Protein AF-A0A1E3S1X0-F1 (afdb_monomer)

Mean predicted aligned error: 5.01 Å

Nearest PDB structures (foldseek):
  7vw1-assembly1_B  TM=3.966E-01  e=8.484E+00  Escherichia coli

Secondary structure (DSSP, 8-state):
--SSS-SSPHHHHHHHHHHHIIIIIHHHTSTT---TTHHHHHHHHHHHHHHHHHHHHHHH---HHHHHHHHHHTT-SSHHHHHHHHHHTTTTT-HHHHHHHHHHHHHHHHHHHSTTGGG-

Foldseek 3Di:
DAPVPDDDDPLVVLLVLLVCLQPVLLVCLDPPHPDPCSVVSNVVSPVSSLVSQLVSCVVVDPCVVVLQVLCVQVVHRDDVVVVVCVVVCVCPPVCVSVVVSVCVVVVVSCCSNPNCPVVD

Radius of gyration: 20.17 Å; Cα contacts (8 Å, |Δi|>4): 90; chains: 1; bounding box: 44×27×53 Å

InterPro domains:
  IPR046252 Domain of unknown function DUF6285 [PF19802] (39-117)

pLDDT: mean 92.82, std 8.64, range [51.16, 98.56]

Structure (mmCIF, N/CA/C/O backbone):
data_AF-A0A1E3S1X0-F1
#
_entry.id   AF-A0A1E3S1X0-F1
#
loop_
_atom_site.group_PDB
_atom_site.id
_atom_site.type_symbol
_atom_site.label_atom_id
_atom_site.label_alt_id
_atom_site.label_comp_id
_atom_site.label_asym_id
_atom_site.label_entity_id
_atom_site.label_seq_id
_atom_site.pdbx_PDB_ins_code
_atom_site.Cartn_x
_atom_site.Cartn_y
_atom_site.Cartn_z
_atom_site.occupancy
_atom_site.B_iso_or_equiv
_atom_site.auth_seq_id
_atom_site.auth_comp_id
_atom_site.auth_asym_id
_atom_site.auth_atom_id
_atom_site.pdbx_PDB_model_num
ATOM 1 N N . MET A 1 1 ? -17.307 -4.336 -10.574 1.00 51.16 1 MET A N 1
ATOM 2 C CA . MET A 1 1 ? -17.697 -3.405 -11.662 1.00 51.16 1 MET A CA 1
ATOM 3 C C . MET A 1 1 ? -16.549 -3.249 -12.669 1.00 51.16 1 MET A C 1
ATOM 5 O O . MET A 1 1 ? -15.883 -2.230 -12.659 1.00 51.16 1 MET A O 1
ATOM 9 N N . ASN A 1 2 ? -16.291 -4.246 -13.528 1.00 56.53 2 ASN A N 1
ATOM 10 C CA . ASN A 1 2 ? -15.174 -4.207 -14.500 1.00 56.53 2 ASN A CA 1
ATOM 11 C C . ASN A 1 2 ? -15.637 -4.232 -15.976 1.00 56.53 2 ASN A C 1
ATOM 13 O O . ASN A 1 2 ? -14.852 -4.053 -16.893 1.00 56.53 2 ASN A O 1
ATOM 17 N N . TRP A 1 3 ? -16.932 -4.443 -16.225 1.00 64.44 3 TRP A N 1
ATOM 18 C CA . TRP A 1 3 ? -17.503 -4.536 -17.575 1.00 64.44 3 TRP A CA 1
ATOM 19 C C . TRP A 1 3 ? -17.754 -3.172 -18.237 1.00 64.44 3 TRP A C 1
ATOM 21 O O . TRP A 1 3 ? -17.864 -3.105 -19.455 1.00 64.44 3 TRP A O 1
ATOM 31 N N . LEU A 1 4 ? -17.822 -2.094 -17.444 1.00 71.06 4 LEU A N 1
ATOM 32 C CA . LEU A 1 4 ? -18.129 -0.745 -17.932 1.00 71.06 4 LEU A CA 1
ATOM 33 C C . LEU A 1 4 ? -16.959 -0.112 -18.706 1.00 71.06 4 LEU A C 1
ATOM 35 O O . LEU A 1 4 ? -17.182 0.706 -19.591 1.00 71.06 4 LEU A O 1
ATOM 39 N N . TYR A 1 5 ? -15.726 -0.500 -18.370 1.00 72.25 5 TYR A N 1
ATOM 40 C CA . TYR A 1 5 ? -14.494 0.026 -18.971 1.00 72.25 5 TYR A CA 1
ATOM 41 C C . TYR A 1 5 ? -13.768 -1.004 -19.856 1.00 72.25 5 TYR A C 1
ATOM 43 O O . TYR A 1 5 ? -12.776 -0.673 -20.495 1.00 72.25 5 TYR A O 1
ATOM 51 N N . GLY A 1 6 ? -14.278 -2.240 -19.937 1.00 73.00 6 GLY A N 1
ATOM 52 C CA . GLY A 1 6 ? -13.678 -3.318 -20.722 1.00 73.00 6 GLY A CA 1
ATOM 53 C C . GLY A 1 6 ? -12.385 -3.881 -20.117 1.00 73.00 6 GLY A C 1
ATOM 54 O O . GLY A 1 6 ? -12.141 -3.789 -18.915 1.00 73.00 6 GLY A O 1
ATOM 55 N N . ARG A 1 7 ? -11.577 -4.525 -20.966 1.00 78.44 7 ARG A N 1
ATOM 56 C CA . ARG A 1 7 ? -10.178 -4.861 -20.669 1.00 78.44 7 ARG A CA 1
ATOM 57 C C . ARG A 1 7 ? -9.257 -3.827 -21.317 1.00 78.44 7 ARG A C 1
ATOM 59 O O . ARG A 1 7 ? -9.582 -3.375 -22.418 1.00 78.44 7 ARG A O 1
ATOM 66 N N . PRO A 1 8 ? -8.094 -3.538 -20.713 1.00 90.25 8 PRO A N 1
ATOM 67 C CA . PRO A 1 8 ? -7.538 -4.151 -19.492 1.00 90.25 8 PRO A CA 1
ATOM 68 C C . PRO A 1 8 ? -8.111 -3.602 -18.168 1.00 90.25 8 PRO A C 1
ATOM 70 O O . PRO A 1 8 ? -8.644 -2.496 -18.119 1.00 90.25 8 PRO A O 1
ATOM 73 N N . THR A 1 9 ? -8.002 -4.384 -17.089 1.00 91.62 9 THR A N 1
ATOM 74 C CA . THR A 1 9 ? -8.314 -3.944 -15.714 1.00 91.62 9 THR A CA 1
ATOM 75 C C . THR A 1 9 ? -7.294 -2.916 -15.210 1.00 91.62 9 THR A C 1
ATOM 77 O O . THR A 1 9 ? -6.197 -2.798 -15.754 1.00 91.62 9 THR A O 1
ATOM 80 N N . ALA A 1 10 ? -7.611 -2.199 -14.126 1.00 93.44 10 ALA A N 1
ATOM 81 C CA . ALA A 1 10 ? -6.651 -1.290 -13.493 1.00 93.44 10 ALA 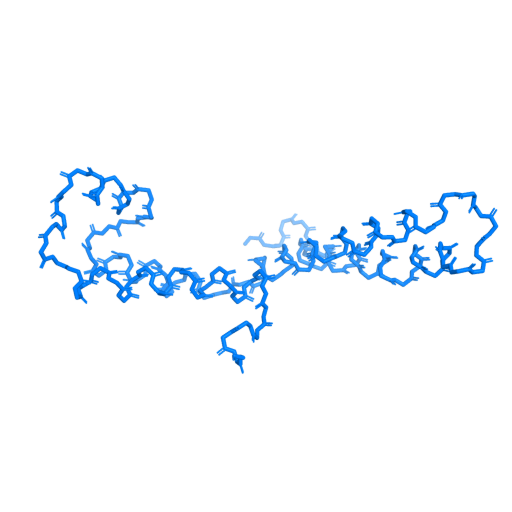A CA 1
ATOM 82 C C . ALA A 1 10 ? -5.364 -2.013 -13.049 1.00 93.44 10 ALA A C 1
ATOM 84 O O . ALA A 1 10 ? -4.273 -1.498 -13.279 1.00 93.44 10 ALA A O 1
ATOM 85 N N . ALA A 1 11 ? -5.479 -3.222 -12.486 1.00 94.44 11 ALA A N 1
ATOM 86 C CA . ALA A 1 11 ? -4.320 -4.026 -12.098 1.00 94.44 11 ALA A CA 1
ATOM 87 C C . ALA A 1 11 ? -3.463 -4.407 -13.317 1.00 94.44 11 ALA A C 1
ATOM 89 O O . ALA A 1 11 ? -2.247 -4.255 -13.285 1.00 94.44 11 ALA A O 1
ATOM 90 N N . GLU A 1 12 ? -4.095 -4.817 -14.423 1.00 95.12 12 GLU A N 1
ATOM 91 C CA . GLU A 1 12 ? -3.399 -5.156 -15.674 1.00 95.12 12 GLU A CA 1
ATOM 92 C C . GLU A 1 12 ? -2.672 -3.937 -16.275 1.00 95.12 12 GLU A C 1
ATOM 94 O O . GLU A 1 12 ? -1.551 -4.065 -16.765 1.00 95.12 12 GLU A O 1
ATOM 99 N N . LEU A 1 13 ? -3.272 -2.744 -16.206 1.00 96.56 13 LEU A N 1
ATOM 100 C CA . LEU A 1 13 ? -2.630 -1.496 -16.634 1.00 96.56 13 LEU A CA 1
ATOM 101 C C . LEU A 1 13 ? -1.415 -1.151 -15.767 1.00 96.56 13 LEU A C 1
ATOM 103 O O . LEU A 1 13 ? -0.353 -0.825 -16.296 1.00 96.56 13 LEU A O 1
ATOM 107 N N . VAL A 1 14 ? -1.555 -1.243 -14.443 1.00 97.75 14 VAL A N 1
ATOM 108 C CA . VAL A 1 14 ? -0.461 -0.998 -13.492 1.00 97.75 14 VAL A CA 1
ATOM 109 C C . VAL A 1 14 ? 0.687 -1.983 -13.724 1.00 97.75 14 VAL A C 1
ATOM 111 O O . VAL A 1 14 ? 1.841 -1.560 -13.810 1.00 97.75 14 VAL A O 1
ATOM 114 N N . ALA A 1 15 ? 0.377 -3.268 -13.915 1.00 97.44 15 ALA A N 1
ATOM 115 C CA . ALA A 1 15 ? 1.354 -4.309 -14.218 1.00 97.44 15 ALA A CA 1
ATOM 116 C C . ALA A 1 15 ? 2.116 -4.027 -15.524 1.00 97.44 15 ALA A C 1
ATOM 118 O O . ALA A 1 15 ? 3.339 -4.173 -15.576 1.00 97.44 15 ALA A O 1
ATOM 119 N N . ALA A 1 16 ? 1.412 -3.581 -16.570 1.00 97.94 16 ALA A N 1
ATOM 120 C CA . ALA A 1 16 ? 2.024 -3.230 -17.849 1.00 97.94 16 ALA A CA 1
ATOM 121 C C . ALA A 1 16 ? 3.008 -2.055 -17.714 1.00 97.94 16 ALA A C 1
ATOM 123 O O . ALA A 1 16 ? 4.119 -2.116 -18.244 1.00 97.94 16 ALA A O 1
ATOM 124 N N . VAL A 1 17 ? 2.641 -1.009 -16.965 1.00 98.50 17 VAL A N 1
ATOM 125 C CA . VAL A 1 17 ? 3.530 0.138 -16.716 1.00 98.50 17 VAL A CA 1
ATOM 126 C C . VAL A 1 17 ? 4.727 -0.266 -15.853 1.00 98.50 17 VAL A C 1
ATOM 128 O O . VAL A 1 17 ? 5.852 0.118 -16.167 1.00 98.50 17 VAL A O 1
ATOM 131 N N . ALA A 1 18 ? 4.520 -1.070 -14.804 1.00 98.31 18 ALA A N 1
ATOM 132 C CA . ALA A 1 18 ? 5.613 -1.588 -13.982 1.00 98.31 18 ALA A CA 1
ATOM 133 C C . ALA A 1 18 ? 6.616 -2.389 -14.829 1.00 98.31 18 ALA A C 1
ATOM 135 O O . ALA A 1 18 ? 7.818 -2.145 -14.746 1.00 98.31 18 ALA A O 1
ATOM 136 N N . GLY A 1 19 ? 6.123 -3.268 -15.709 1.00 98.19 19 GLY A N 1
ATOM 137 C CA . GLY A 1 19 ? 6.955 -4.037 -16.635 1.00 98.19 19 GLY A CA 1
ATOM 138 C C . GLY A 1 19 ? 7.742 -3.163 -17.617 1.00 98.19 19 GLY A C 1
ATOM 139 O O . GLY A 1 19 ? 8.929 -3.404 -17.823 1.00 98.19 19 GLY A O 1
ATOM 140 N N . PHE A 1 20 ? 7.126 -2.121 -18.180 1.00 98.56 20 PHE A N 1
ATOM 141 C CA . PHE A 1 20 ? 7.825 -1.155 -19.037 1.00 98.56 20 PHE A CA 1
ATOM 142 C C . PHE A 1 20 ? 8.955 -0.425 -18.289 1.00 98.56 20 PHE A C 1
ATOM 144 O O . PHE A 1 20 ? 10.057 -0.253 -18.813 1.00 98.56 20 PHE A O 1
ATOM 151 N N . LEU A 1 21 ? 8.715 -0.016 -17.039 1.00 98.56 21 LEU A N 1
ATOM 152 C CA . LEU A 1 21 ? 9.747 0.616 -16.216 1.00 98.56 21 LEU A CA 1
ATOM 153 C C . LEU A 1 21 ? 10.888 -0.360 -15.890 1.00 98.56 21 LEU A C 1
ATOM 155 O O . LEU A 1 21 ? 12.056 0.013 -15.992 1.00 98.56 21 LEU A O 1
ATOM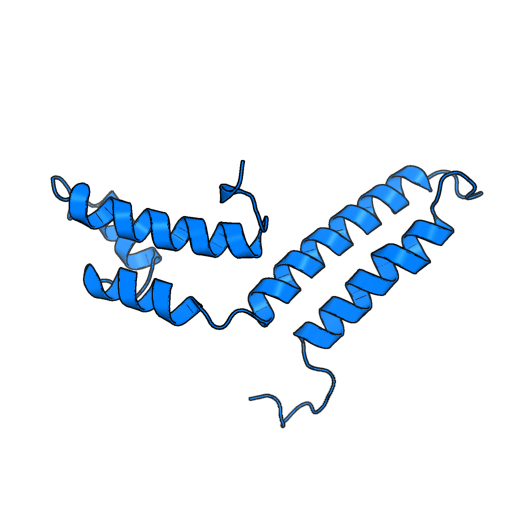 159 N N . GLU A 1 22 ? 10.565 -1.600 -15.514 1.00 97.62 22 GLU A N 1
ATOM 160 C CA . GLU A 1 22 ? 11.532 -2.639 -15.125 1.00 97.62 22 GLU A CA 1
ATOM 161 C C . GLU A 1 22 ? 12.431 -3.091 -16.274 1.00 97.62 22 GLU A C 1
ATOM 163 O O . GLU A 1 22 ? 13.607 -3.374 -16.033 1.00 97.62 22 GLU A O 1
ATOM 168 N N . ASN A 1 23 ? 11.883 -3.156 -17.488 1.00 96.62 23 ASN A N 1
ATOM 169 C CA . ASN A 1 23 ? 12.558 -3.730 -18.644 1.00 96.62 23 ASN A CA 1
ATOM 170 C C . ASN A 1 23 ? 13.108 -2.638 -19.562 1.00 96.62 23 ASN A C 1
ATOM 172 O O . ASN A 1 23 ? 14.322 -2.467 -19.666 1.00 96.62 23 ASN A O 1
ATOM 176 N N . ASP A 1 24 ? 12.230 -1.870 -20.199 1.00 97.56 24 ASP A N 1
ATOM 177 C CA . ASP A 1 24 ? 12.604 -0.921 -21.244 1.00 97.56 24 ASP A CA 1
ATOM 178 C C . ASP A 1 24 ? 13.341 0.289 -20.670 1.00 97.56 24 ASP A C 1
ATOM 180 O O . ASP A 1 24 ? 14.461 0.600 -21.085 1.00 97.56 24 ASP A O 1
ATOM 184 N N . VAL A 1 25 ? 12.752 0.957 -19.671 1.00 96.94 25 VAL A N 1
ATOM 185 C CA . VAL A 1 25 ? 13.347 2.178 -19.104 1.00 96.94 25 VAL A CA 1
ATOM 186 C C . VAL A 1 25 ? 14.650 1.853 -18.389 1.00 96.94 25 VAL A C 1
ATOM 188 O O . VAL A 1 25 ? 15.657 2.535 -18.597 1.00 96.94 25 VAL A O 1
ATOM 191 N N . ARG A 1 26 ? 14.677 0.792 -17.576 1.00 96.25 26 ARG A N 1
ATOM 192 C CA . ARG A 1 26 ? 15.911 0.382 -16.898 1.00 96.25 26 ARG A CA 1
ATOM 193 C C . ARG A 1 26 ? 16.962 -0.183 -17.850 1.00 96.25 26 ARG A C 1
ATOM 195 O O . ARG A 1 26 ? 18.144 0.004 -17.578 1.00 96.25 26 ARG A O 1
ATOM 202 N N . GLY A 1 27 ? 16.570 -0.817 -18.953 1.00 95.19 27 GLY A N 1
ATOM 203 C CA . GLY A 1 27 ? 17.497 -1.223 -20.008 1.00 95.19 27 GLY A CA 1
ATOM 204 C C . GLY A 1 27 ? 18.153 -0.014 -20.681 1.00 95.19 27 GLY A C 1
ATOM 205 O O . GLY A 1 27 ? 19.376 0.059 -20.770 1.00 95.19 27 GLY A O 1
ATOM 206 N N . ALA A 1 28 ? 17.357 0.987 -21.067 1.00 95.50 28 ALA A N 1
ATOM 207 C CA . ALA A 1 28 ? 17.836 2.200 -21.741 1.00 95.50 28 ALA A CA 1
ATOM 208 C C . ALA A 1 28 ? 18.695 3.121 -20.849 1.00 95.50 28 ALA A C 1
ATOM 210 O O . ALA A 1 28 ? 19.505 3.911 -21.341 1.00 95.50 28 ALA A O 1
ATOM 211 N N . THR A 1 29 ? 18.516 3.032 -19.530 1.00 96.69 29 THR A N 1
ATOM 212 C CA . THR A 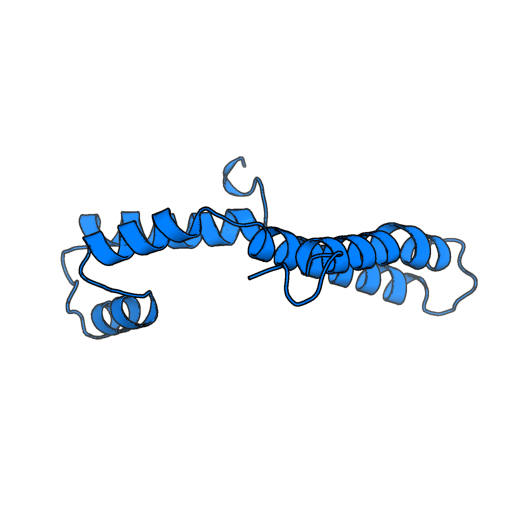1 29 ? 19.205 3.857 -18.519 1.00 96.69 29 THR A CA 1
ATOM 213 C C . THR A 1 29 ? 20.217 3.058 -17.697 1.00 96.69 29 THR A C 1
ATOM 215 O O . THR A 1 29 ? 20.602 3.473 -16.607 1.00 96.69 29 THR A O 1
ATOM 218 N N . GLY A 1 30 ? 20.614 1.879 -18.180 1.00 91.69 30 GLY A N 1
ATOM 219 C CA . GLY A 1 30 ? 21.602 1.025 -17.526 1.00 91.69 30 GLY A CA 1
ATOM 220 C C . GLY A 1 30 ? 23.028 1.605 -17.536 1.00 91.69 30 GLY A C 1
ATOM 221 O O . GLY A 1 30 ? 23.243 2.717 -18.018 1.00 91.69 30 GLY A O 1
ATOM 222 N N . PRO A 1 31 ? 24.021 0.849 -17.028 1.00 89.88 31 PRO A N 1
ATOM 223 C CA . PRO A 1 31 ? 25.412 1.304 -16.897 1.00 89.88 31 PRO A CA 1
ATOM 224 C C . PRO A 1 31 ? 26.062 1.782 -18.202 1.00 89.88 31 PRO A C 1
ATOM 226 O O . PRO A 1 31 ? 26.915 2.663 -18.163 1.00 89.88 31 PRO A O 1
ATOM 229 N N . ASP A 1 32 ? 25.632 1.234 -19.340 1.00 92.00 32 ASP A N 1
ATOM 230 C CA . ASP A 1 32 ? 26.167 1.558 -20.670 1.00 92.00 32 ASP A CA 1
ATOM 231 C C . ASP A 1 32 ? 25.432 2.728 -21.353 1.00 92.00 32 ASP A C 1
ATOM 233 O O . ASP A 1 32 ? 25.678 3.041 -22.519 1.00 92.00 32 ASP A O 1
ATOM 237 N N . SER A 1 33 ? 24.487 3.369 -20.659 1.00 94.19 33 SER A N 1
ATOM 238 C CA . SER A 1 33 ? 23.718 4.484 -21.206 1.00 94.19 33 SER A CA 1
ATOM 239 C C . SER A 1 33 ? 24.593 5.725 -21.391 1.00 94.19 33 SER A C 1
ATOM 241 O O . SER A 1 33 ? 25.356 6.110 -20.508 1.00 94.19 33 SER A O 1
ATOM 243 N N . ALA A 1 34 ? 24.430 6.406 -22.526 1.00 91.81 34 ALA A N 1
ATOM 244 C CA . ALA A 1 34 ? 25.130 7.657 -22.818 1.00 91.81 34 ALA A CA 1
ATOM 245 C C . ALA A 1 34 ? 24.519 8.887 -22.112 1.00 91.81 34 ALA A C 1
ATOM 247 O O . ALA A 1 34 ? 25.019 10.000 -22.276 1.00 91.81 34 ALA A O 1
ATOM 248 N N . LEU A 1 35 ? 23.416 8.719 -21.371 1.00 92.12 35 LEU A N 1
ATOM 249 C CA . LEU A 1 35 ? 22.760 9.819 -20.667 1.00 92.12 35 LEU A CA 1
ATOM 250 C C . LEU A 1 35 ? 23.567 10.219 -19.418 1.00 92.12 35 LEU A C 1
ATOM 252 O O . LEU A 1 35 ? 23.896 9.347 -18.613 1.00 92.12 35 LEU A O 1
ATOM 256 N N . PRO A 1 36 ? 23.827 11.521 -19.192 1.00 88.56 36 PRO A N 1
ATOM 257 C CA . PRO A 1 36 ? 24.644 11.985 -18.066 1.00 88.56 36 PRO A CA 1
ATOM 258 C C . PRO A 1 36 ? 24.063 11.606 -16.692 1.00 88.56 36 PRO A C 1
ATOM 260 O O . PRO A 1 36 ? 24.827 11.316 -15.776 1.00 88.56 36 PRO A O 1
ATOM 263 N N . ASP A 1 37 ? 22.733 11.509 -16.574 1.00 93.75 37 ASP A N 1
ATOM 264 C CA . ASP A 1 37 ? 22.027 11.172 -15.326 1.00 93.75 37 ASP A CA 1
ATOM 265 C C . ASP A 1 37 ? 21.371 9.774 -15.357 1.00 93.75 37 ASP A C 1
ATOM 267 O O . ASP A 1 37 ? 20.423 9.492 -14.615 1.00 93.75 37 ASP A O 1
ATOM 271 N N . ALA A 1 38 ? 21.861 8.873 -16.221 1.00 94.94 38 ALA A N 1
ATOM 272 C CA . ALA A 1 38 ? 21.281 7.542 -16.429 1.00 94.94 38 ALA A CA 1
ATOM 273 C C . ALA A 1 38 ? 21.083 6.757 -15.124 1.00 94.94 38 ALA A C 1
ATOM 275 O O . ALA A 1 38 ? 20.013 6.199 -14.891 1.00 94.94 38 ALA A O 1
ATOM 276 N N . ALA A 1 39 ? 22.084 6.760 -14.239 1.00 94.94 39 ALA A N 1
ATOM 277 C CA . ALA A 1 39 ? 22.040 6.014 -12.983 1.00 94.94 39 ALA A CA 1
ATOM 278 C C . ALA A 1 39 ? 20.910 6.486 -12.051 1.00 94.94 39 ALA A C 1
ATOM 280 O O . ALA A 1 39 ? 20.211 5.663 -11.452 1.00 94.94 39 ALA A O 1
ATOM 281 N N . GLN A 1 40 ? 20.698 7.803 -11.950 1.00 96.31 40 GLN A N 1
ATOM 282 C CA . GLN A 1 40 ? 19.612 8.366 -11.150 1.00 96.31 40 GLN A CA 1
ATOM 283 C C . GLN A 1 40 ? 18.251 7.984 -11.741 1.00 96.31 40 GLN A C 1
ATOM 285 O O . GLN A 1 40 ? 17.356 7.544 -11.016 1.00 96.31 40 GLN A O 1
ATOM 290 N N . LEU A 1 41 ? 18.102 8.098 -13.062 1.00 96.50 41 LEU A N 1
ATOM 291 C CA . LEU A 1 41 ? 16.866 7.725 -13.741 1.00 96.50 41 LEU A CA 1
ATOM 292 C C . LEU A 1 41 ? 16.574 6.221 -13.609 1.00 96.50 41 LEU A C 1
ATOM 294 O O . LEU A 1 41 ? 15.435 5.845 -13.337 1.00 96.50 41 LEU A O 1
ATOM 298 N N . ASN A 1 42 ? 17.598 5.365 -13.693 1.00 97.50 42 ASN A N 1
ATOM 299 C CA . ASN A 1 42 ? 17.473 3.923 -13.470 1.00 97.50 42 ASN A CA 1
ATOM 300 C C . ASN A 1 42 ? 16.969 3.602 -12.061 1.00 97.50 42 ASN A C 1
ATOM 302 O O . ASN A 1 42 ? 16.094 2.751 -11.878 1.00 97.50 42 ASN A O 1
ATOM 306 N N . PHE A 1 43 ? 17.512 4.299 -11.058 1.00 96.62 43 PHE A N 1
ATOM 307 C CA . PHE A 1 43 ? 17.086 4.160 -9.673 1.00 96.62 43 PHE A CA 1
ATOM 308 C C . PHE A 1 43 ? 15.617 4.558 -9.505 1.00 96.62 43 PHE A C 1
ATOM 310 O O . PHE A 1 43 ? 14.844 3.790 -8.931 1.00 96.62 43 PHE A O 1
ATOM 317 N N . HIS A 1 44 ? 15.208 5.709 -10.043 1.00 97.81 44 HIS A N 1
ATOM 318 C CA . HIS A 1 44 ? 13.817 6.151 -9.970 1.00 97.81 44 HIS A CA 1
ATOM 319 C C . HIS A 1 44 ? 12.862 5.219 -10.718 1.00 97.81 44 HIS A C 1
ATOM 321 O O . HIS A 1 44 ? 11.792 4.928 -10.190 1.00 97.81 44 HIS A O 1
ATOM 327 N N . ALA A 1 45 ? 13.257 4.681 -11.875 1.00 98.06 45 ALA A N 1
ATOM 328 C CA . ALA A 1 45 ? 12.470 3.681 -12.594 1.00 98.06 45 ALA A CA 1
ATOM 329 C C . ALA A 1 45 ? 12.257 2.416 -11.747 1.00 98.06 45 ALA A C 1
ATOM 331 O O . ALA A 1 45 ? 11.137 1.919 -11.653 1.00 98.06 45 ALA A O 1
ATOM 332 N N . ARG A 1 46 ? 13.301 1.941 -11.051 1.00 97.81 46 ARG A N 1
ATOM 333 C CA . ARG A 1 46 ? 13.189 0.813 -10.113 1.00 97.81 46 ARG A CA 1
ATOM 334 C C . ARG A 1 46 ? 12.252 1.120 -8.942 1.00 97.81 46 ARG A C 1
ATOM 336 O O . ARG A 1 46 ? 11.443 0.273 -8.577 1.00 97.81 46 ARG A O 1
ATOM 343 N N . VAL A 1 47 ? 12.362 2.307 -8.344 1.00 98.19 47 VAL A N 1
ATOM 344 C CA . VAL A 1 47 ? 11.488 2.726 -7.234 1.00 98.19 47 VAL A CA 1
ATOM 345 C C . VAL A 1 47 ? 10.034 2.805 -7.697 1.00 98.19 47 VAL A C 1
ATOM 347 O O . VAL A 1 47 ? 9.159 2.240 -7.048 1.00 98.19 47 VAL A O 1
ATOM 350 N N . ALA A 1 48 ? 9.782 3.457 -8.832 1.00 98.38 48 ALA A N 1
ATOM 351 C CA . ALA A 1 48 ? 8.448 3.603 -9.398 1.00 98.38 48 ALA A CA 1
ATOM 352 C C . ALA A 1 48 ? 7.830 2.245 -9.751 1.00 98.38 48 ALA A C 1
ATOM 354 O O . ALA A 1 48 ? 6.682 1.996 -9.392 1.00 98.38 48 ALA A O 1
ATOM 355 N N . ALA A 1 49 ? 8.599 1.340 -10.362 1.00 98.00 49 ALA A N 1
ATOM 356 C CA . ALA A 1 49 ? 8.151 -0.024 -10.607 1.00 98.00 49 ALA A CA 1
ATOM 357 C C . ALA A 1 49 ? 7.749 -0.736 -9.309 1.00 98.00 49 ALA A C 1
ATOM 359 O O . ALA A 1 49 ? 6.646 -1.264 -9.226 1.00 98.00 49 ALA A O 1
ATOM 360 N N . ASN A 1 50 ? 8.581 -0.684 -8.263 1.00 97.31 50 ASN A N 1
ATOM 361 C CA . ASN A 1 50 ? 8.259 -1.322 -6.985 1.00 97.31 50 ASN A CA 1
ATOM 362 C C . ASN A 1 50 ? 6.980 -0.754 -6.347 1.00 97.31 50 ASN A C 1
ATOM 364 O O . ASN A 1 50 ? 6.159 -1.514 -5.839 1.00 97.31 50 ASN A O 1
ATOM 368 N N . VAL A 1 51 ? 6.779 0.567 -6.407 1.00 97.81 51 VAL A N 1
ATOM 369 C CA . VAL A 1 51 ? 5.537 1.207 -5.942 1.00 97.81 51 VAL A CA 1
ATOM 370 C C . VAL A 1 51 ? 4.334 0.708 -6.744 1.00 97.81 51 VAL A C 1
ATOM 372 O O . VAL A 1 51 ? 3.323 0.340 -6.155 1.00 97.81 51 VAL A O 1
ATOM 375 N N . LEU A 1 52 ? 4.442 0.619 -8.071 1.00 98.19 52 LEU A N 1
ATOM 376 C CA . LEU A 1 52 ? 3.370 0.077 -8.909 1.00 98.19 52 LEU A CA 1
ATOM 377 C C . LEU A 1 52 ? 3.090 -1.399 -8.607 1.00 98.19 52 LEU A C 1
ATOM 379 O O . LEU A 1 52 ? 1.933 -1.794 -8.604 1.00 98.19 52 LEU A O 1
ATOM 383 N N . ARG A 1 53 ? 4.106 -2.203 -8.273 1.00 97.00 53 ARG A N 1
ATOM 384 C CA . ARG A 1 53 ? 3.908 -3.592 -7.825 1.00 97.00 53 ARG A CA 1
ATOM 385 C C . ARG A 1 53 ? 3.152 -3.685 -6.498 1.00 97.00 53 ARG A C 1
ATOM 387 O O . ARG A 1 53 ? 2.395 -4.631 -6.311 1.00 97.00 53 ARG A O 1
ATOM 394 N N . ILE A 1 54 ? 3.338 -2.728 -5.586 1.00 97.00 54 ILE A N 1
ATOM 395 C CA . ILE A 1 54 ? 2.530 -2.638 -4.357 1.00 97.00 54 ILE A CA 1
ATOM 396 C C . ILE A 1 54 ? 1.073 -2.346 -4.726 1.00 97.00 54 ILE A C 1
ATOM 398 O O . ILE A 1 54 ? 0.188 -3.096 -4.326 1.00 97.00 54 ILE A O 1
ATOM 402 N N . VAL A 1 55 ? 0.832 -1.332 -5.562 1.00 97.56 55 VAL A N 1
ATOM 403 C CA . VAL A 1 55 ? -0.522 -0.968 -6.019 1.00 97.56 55 VAL A CA 1
ATOM 404 C C . VAL A 1 55 ? -1.195 -2.117 -6.778 1.00 97.56 55 VAL A C 1
ATOM 406 O O . VAL A 1 55 ? -2.379 -2.370 -6.593 1.00 97.56 55 VAL A O 1
ATOM 409 N N . GLU A 1 56 ? -0.455 -2.849 -7.613 1.00 96.56 56 GLU A N 1
ATOM 410 C CA . GLU A 1 56 ? -0.947 -4.048 -8.299 1.00 96.56 56 GLU A CA 1
ATOM 411 C C . GLU A 1 56 ? -1.462 -5.083 -7.291 1.00 96.56 56 GLU A C 1
ATOM 413 O O . GLU A 1 56 ? -2.571 -5.591 -7.452 1.00 96.56 56 GLU A O 1
ATOM 418 N N . ARG A 1 57 ? -0.697 -5.361 -6.227 1.00 96.00 57 ARG A N 1
ATOM 419 C CA . ARG A 1 57 ? -1.109 -6.301 -5.175 1.00 96.00 57 ARG A CA 1
ATOM 420 C C . ARG A 1 57 ? -2.326 -5.808 -4.403 1.00 96.00 57 ARG A C 1
ATOM 422 O O . ARG A 1 57 ? -3.221 -6.607 -4.165 1.00 96.00 57 ARG A O 1
ATOM 429 N N . GLU A 1 58 ? -2.403 -4.519 -4.082 1.00 95.00 58 GLU A N 1
ATOM 430 C CA . GLU A 1 58 ? -3.592 -3.928 -3.451 1.00 95.00 58 GLU A CA 1
ATOM 431 C C . GLU A 1 58 ? -4.839 -4.054 -4.342 1.00 95.00 58 GLU A C 1
ATOM 433 O O . GLU A 1 58 ? -5.920 -4.374 -3.859 1.00 95.00 58 GLU A O 1
ATOM 438 N N . LEU A 1 59 ? -4.704 -3.848 -5.657 1.00 94.50 59 LEU A N 1
ATOM 439 C CA . LEU A 1 59 ? -5.815 -3.973 -6.609 1.00 94.50 59 LEU A CA 1
ATOM 440 C C . LEU A 1 59 ? -6.271 -5.422 -6.825 1.00 94.50 59 LEU A C 1
ATOM 442 O O . LEU A 1 59 ? -7.425 -5.650 -7.195 1.00 94.50 59 LEU A O 1
ATOM 446 N N . LEU A 1 60 ? -5.365 -6.387 -6.659 1.00 93.38 60 LEU A N 1
ATOM 447 C CA . LEU A 1 60 ? -5.647 -7.820 -6.771 1.00 93.38 60 LEU A CA 1
ATOM 448 C C . LEU A 1 60 ? -6.065 -8.451 -5.441 1.00 93.38 60 LEU A C 1
ATOM 450 O O . LEU A 1 60 ? -6.510 -9.602 -5.430 1.00 93.38 60 LEU A O 1
ATOM 454 N N . ASP A 1 61 ? -5.913 -7.728 -4.335 1.00 92.38 61 ASP A N 1
ATOM 455 C CA . ASP A 1 61 ? -6.222 -8.250 -3.021 1.00 92.38 61 ASP A CA 1
ATOM 456 C C . ASP A 1 61 ? -7.722 -8.540 -2.871 1.00 92.38 61 ASP A C 1
ATOM 458 O O . ASP A 1 61 ? -8.605 -7.731 -3.159 1.00 92.38 61 ASP A O 1
ATOM 462 N N . THR A 1 62 ? -8.000 -9.751 -2.403 1.00 89.44 62 THR A N 1
ATOM 463 C CA . THR A 1 62 ? -9.347 -10.260 -2.123 1.00 89.44 62 THR A CA 1
ATOM 464 C C . THR A 1 62 ? -9.516 -10.630 -0.648 1.00 89.44 62 THR A C 1
ATOM 466 O O . THR A 1 62 ? -10.591 -11.074 -0.246 1.00 89.44 62 THR A O 1
ATOM 469 N N . SER A 1 63 ? -8.478 -10.417 0.172 1.00 88.19 63 SER A N 1
ATOM 470 C CA . SER A 1 63 ? -8.414 -10.796 1.586 1.00 88.19 63 SER A CA 1
ATOM 471 C C . SER A 1 63 ? -8.853 -9.688 2.550 1.00 88.19 63 SER A C 1
ATOM 473 O O . SER A 1 63 ? -8.975 -9.939 3.748 1.00 88.19 63 SER A O 1
ATOM 475 N N . ALA A 1 64 ? -9.193 -8.489 2.060 1.00 87.38 64 ALA A N 1
ATOM 476 C CA . AL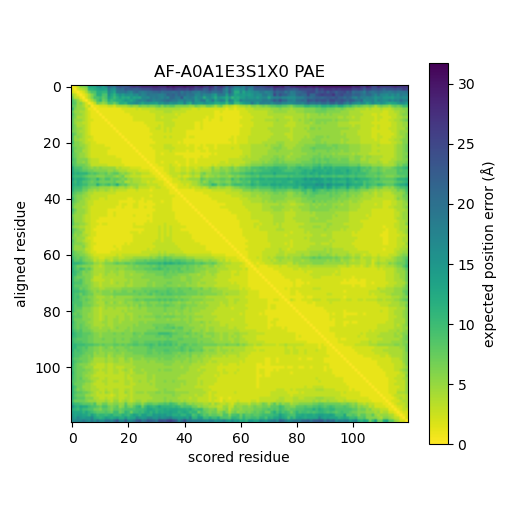A A 1 64 ? -9.710 -7.386 2.885 1.00 87.38 64 ALA A CA 1
ATOM 477 C C . ALA A 1 64 ? -10.915 -7.775 3.783 1.00 87.38 64 ALA A C 1
ATOM 479 O O . ALA A 1 64 ? -11.157 -7.170 4.833 1.00 87.38 64 ALA A O 1
ATOM 480 N N . GLY A 1 65 ? -11.662 -8.822 3.407 1.00 91.06 65 GLY A N 1
ATOM 481 C CA . GLY A 1 65 ? -12.718 -9.422 4.227 1.00 91.06 65 GLY A CA 1
ATOM 482 C C . GLY A 1 65 ? -12.235 -9.942 5.591 1.00 91.06 65 GLY A C 1
ATOM 483 O O . GLY A 1 65 ? -12.941 -9.809 6.586 1.00 91.06 65 GLY A O 1
ATOM 484 N N . GLU A 1 66 ? -11.019 -10.481 5.674 1.00 91.75 66 GLU A N 1
ATOM 485 C CA . GLU A 1 66 ? -10.449 -10.993 6.928 1.00 91.75 66 GLU A CA 1
ATOM 486 C C . GLU A 1 66 ? -10.139 -9.858 7.909 1.00 91.75 66 GLU A C 1
ATOM 488 O O . GLU A 1 66 ? -10.413 -9.959 9.106 1.00 91.75 66 GLU A O 1
ATOM 493 N N . VAL A 1 67 ? -9.624 -8.741 7.391 1.00 93.62 67 VAL A N 1
ATOM 494 C CA . VAL A 1 67 ? -9.335 -7.536 8.175 1.00 93.62 67 VAL A CA 1
ATOM 495 C C . VAL A 1 67 ? -10.620 -6.921 8.721 1.00 93.62 67 VAL A C 1
ATOM 497 O O . VAL A 1 67 ? -10.710 -6.616 9.912 1.00 93.62 67 VAL A O 1
ATOM 500 N N . THR A 1 68 ? -11.629 -6.763 7.863 1.00 94.31 68 THR A N 1
ATOM 501 C CA . THR A 1 68 ? -12.930 -6.210 8.269 1.00 94.31 68 THR A CA 1
ATOM 502 C C . THR A 1 68 ? -13.637 -7.111 9.282 1.00 94.31 68 THR A C 1
ATOM 504 O O . THR A 1 68 ? -14.182 -6.607 10.262 1.00 94.31 68 THR A O 1
ATOM 507 N N . ALA A 1 69 ? -13.554 -8.437 9.132 1.00 95.25 69 ALA A N 1
ATOM 508 C CA . ALA A 1 69 ? -14.074 -9.382 10.119 1.00 95.25 69 ALA A CA 1
ATOM 509 C C . ALA A 1 69 ? -13.342 -9.292 11.471 1.00 95.25 69 ALA A C 1
ATOM 511 O O . ALA A 1 69 ? -13.988 -9.317 12.519 1.00 95.25 69 ALA A O 1
ATOM 512 N N . ALA A 1 70 ? -12.012 -9.147 11.468 1.00 96.06 70 ALA A N 1
ATOM 513 C CA . ALA A 1 70 ? -11.229 -8.988 12.693 1.00 96.06 70 ALA A CA 1
ATOM 514 C C . ALA A 1 70 ? -11.590 -7.694 13.447 1.00 96.06 70 ALA A C 1
ATOM 516 O O . ALA A 1 70 ? -11.769 -7.718 14.664 1.00 96.06 70 ALA A O 1
ATOM 517 N N . LEU A 1 71 ? -11.758 -6.581 12.724 1.00 97.12 71 LEU A N 1
ATOM 518 C CA . LEU A 1 71 ? -12.233 -5.309 13.282 1.00 97.12 71 LEU A CA 1
ATOM 519 C C . LEU A 1 71 ? -13.645 -5.435 13.869 1.00 97.12 71 LEU A C 1
ATOM 521 O O . LEU A 1 71 ? -13.878 -5.040 15.016 1.00 97.12 71 LEU A O 1
ATOM 525 N N . ALA A 1 72 ? -14.563 -6.055 13.121 1.00 96.75 72 ALA A N 1
ATOM 526 C CA . ALA A 1 72 ? -15.936 -6.273 13.561 1.00 96.75 72 ALA A CA 1
ATOM 527 C C . ALA A 1 72 ? -16.010 -7.151 14.820 1.00 96.75 72 ALA A C 1
ATOM 529 O O . ALA A 1 72 ? -16.851 -6.906 15.683 1.00 96.75 72 ALA A O 1
ATOM 530 N N . GLY A 1 73 ? -15.097 -8.117 14.975 1.00 95.62 73 GLY A N 1
ATOM 531 C CA . GLY A 1 73 ? -14.967 -8.935 16.184 1.00 95.62 73 GLY A CA 1
ATOM 532 C C . GLY A 1 73 ? -14.650 -8.133 17.454 1.00 95.62 73 GLY A C 1
ATOM 533 O O . GLY A 1 73 ? -15.061 -8.535 18.539 1.00 95.62 73 GLY A O 1
ATOM 534 N N . LEU A 1 74 ? -13.988 -6.976 17.329 1.00 95.69 74 LEU A N 1
ATOM 535 C CA . LEU A 1 74 ? -13.774 -6.022 18.429 1.00 95.69 74 LEU A CA 1
ATOM 536 C C . LEU A 1 74 ? -14.901 -4.990 18.581 1.00 95.69 74 LEU A C 1
ATOM 538 O O . LEU A 1 74 ? -14.874 -4.200 19.525 1.00 95.69 74 LEU A O 1
ATOM 542 N N . GLY A 1 75 ? -15.884 -4.995 17.677 1.00 96.94 75 GLY A N 1
ATOM 543 C CA . GLY A 1 75 ? -17.004 -4.055 17.665 1.00 96.94 75 GLY A CA 1
ATOM 544 C C . GLY A 1 75 ? -16.780 -2.793 16.828 1.00 96.94 75 GLY A C 1
ATOM 545 O O . GLY A 1 75 ? -17.585 -1.870 16.928 1.00 96.94 75 GLY A O 1
ATOM 546 N N . TYR A 1 76 ? -15.741 -2.739 15.988 1.00 97.06 76 TYR A N 1
ATOM 547 C CA . TYR A 1 76 ? -15.429 -1.570 15.156 1.00 97.06 76 TYR A CA 1
ATOM 548 C C . TYR A 1 76 ? -15.641 -1.868 13.673 1.00 97.06 76 TYR A C 1
ATOM 550 O O . TYR A 1 76 ? -15.315 -2.950 13.196 1.00 97.06 76 TYR A O 1
ATOM 558 N N . GLN A 1 77 ? -16.188 -0.906 12.929 1.00 94.12 77 GLN A N 1
ATOM 559 C CA . GLN A 1 77 ? -16.439 -1.083 11.490 1.00 94.12 77 GLN A CA 1
ATOM 560 C C . GLN A 1 77 ? -15.191 -0.826 10.641 1.00 94.12 77 GLN A C 1
ATOM 562 O O . GLN A 1 77 ? -15.084 -1.318 9.520 1.00 94.12 77 GLN A O 1
ATOM 567 N N . ASP A 1 78 ? -14.257 -0.041 11.172 1.00 95.06 78 ASP A N 1
ATOM 568 C CA . ASP A 1 78 ? -13.050 0.375 10.481 1.00 95.06 78 ASP A CA 1
ATOM 569 C C . ASP A 1 78 ? -11.915 0.674 11.477 1.00 95.06 78 ASP A C 1
ATOM 571 O O . ASP A 1 78 ? -12.102 0.773 12.695 1.00 95.06 78 ASP A O 1
ATOM 575 N N . GLU A 1 79 ? -10.700 0.783 10.945 1.00 95.12 79 GLU A N 1
ATOM 576 C CA . GLU A 1 79 ? -9.518 1.110 11.736 1.00 95.12 79 GLU A CA 1
ATOM 577 C C . GLU A 1 79 ? -9.557 2.522 12.349 1.00 95.12 79 GLU A C 1
ATOM 579 O O . GLU A 1 79 ? -9.154 2.650 13.506 1.00 95.12 79 GLU A O 1
ATOM 584 N N . PRO A 1 80 ? -10.028 3.587 11.665 1.00 97.56 80 PRO A N 1
ATOM 585 C CA . PRO A 1 80 ? -10.181 4.901 12.286 1.00 97.56 80 PRO A CA 1
ATOM 586 C C . PRO A 1 80 ? -10.987 4.887 13.591 1.00 97.56 80 PRO A C 1
ATOM 588 O O . PRO A 1 80 ? -10.566 5.530 14.558 1.00 97.56 80 PRO A O 1
ATOM 591 N N . GLN A 1 81 ? -12.093 4.138 13.645 1.00 97.69 81 GLN A N 1
ATOM 592 C CA . GLN A 1 81 ? -12.896 3.958 14.856 1.00 97.69 81 GLN A CA 1
ATOM 593 C C . GLN A 1 81 ? -12.112 3.228 15.950 1.00 97.69 81 GLN A C 1
ATOM 595 O O . GLN A 1 81 ? -12.032 3.729 17.072 1.00 97.69 81 GLN A O 1
ATOM 600 N N . LEU A 1 82 ? -11.467 2.101 15.621 1.00 97.50 82 LEU A N 1
ATOM 601 C CA . LEU A 1 82 ? -10.612 1.377 16.568 1.00 97.50 82 LEU A CA 1
ATOM 602 C C . LEU A 1 82 ? -9.504 2.289 17.124 1.00 97.50 82 LEU A C 1
ATOM 604 O O . LEU A 1 82 ? -9.280 2.352 18.330 1.00 97.50 82 LEU A O 1
ATOM 608 N N . ALA A 1 83 ? -8.829 3.043 16.258 1.00 97.62 83 ALA A N 1
ATOM 609 C CA . ALA A 1 83 ? -7.759 3.949 16.649 1.00 97.62 83 ALA A CA 1
ATOM 610 C C . ALA A 1 83 ? -8.263 5.100 17.537 1.00 97.62 83 ALA A C 1
ATOM 612 O O . ALA A 1 83 ? -7.535 5.554 18.422 1.00 97.62 83 ALA A O 1
ATOM 613 N N . ALA A 1 84 ? -9.488 5.586 17.314 1.00 98.12 84 ALA A N 1
ATOM 614 C CA . ALA A 1 84 ? -10.116 6.578 18.179 1.00 98.12 84 ALA A CA 1
ATOM 615 C C . ALA A 1 84 ? -10.384 6.011 19.582 1.00 98.12 84 ALA A C 1
ATOM 617 O O . ALA A 1 84 ? -9.993 6.649 20.557 1.00 98.12 84 ALA A O 1
ATOM 618 N N . ALA A 1 85 ? -10.938 4.800 19.678 1.00 97.81 85 ALA A N 1
ATOM 619 C CA . ALA A 1 85 ? -11.205 4.133 20.951 1.00 9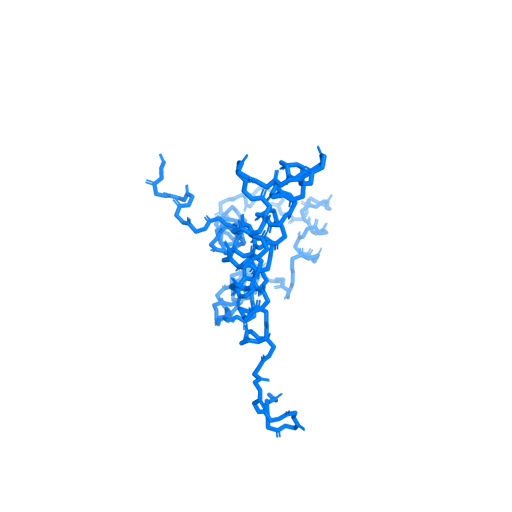7.81 85 ALA A CA 1
ATOM 620 C C . ALA A 1 85 ? -9.923 3.812 21.740 1.00 97.81 85 ALA A C 1
ATOM 622 O O . ALA A 1 85 ? -9.862 4.049 22.947 1.00 97.81 85 ALA A O 1
ATOM 623 N N . ILE A 1 86 ? -8.857 3.362 21.058 1.00 97.31 86 ILE A N 1
ATOM 624 C CA . ILE A 1 86 ? -7.529 3.179 21.675 1.00 97.31 86 ILE A CA 1
ATOM 625 C C . ILE A 1 86 ? -7.032 4.505 22.266 1.00 97.31 86 ILE A C 1
ATOM 627 O O . ILE A 1 86 ? -6.597 4.542 23.412 1.00 97.31 86 ILE A O 1
ATOM 631 N N . ARG A 1 87 ? -7.110 5.612 21.513 1.00 98.06 87 ARG A N 1
ATOM 632 C CA . ARG A 1 87 ? -6.677 6.933 22.007 1.00 98.06 87 ARG A CA 1
ATOM 633 C C . ARG A 1 87 ? -7.535 7.459 23.160 1.00 98.06 87 ARG A C 1
ATOM 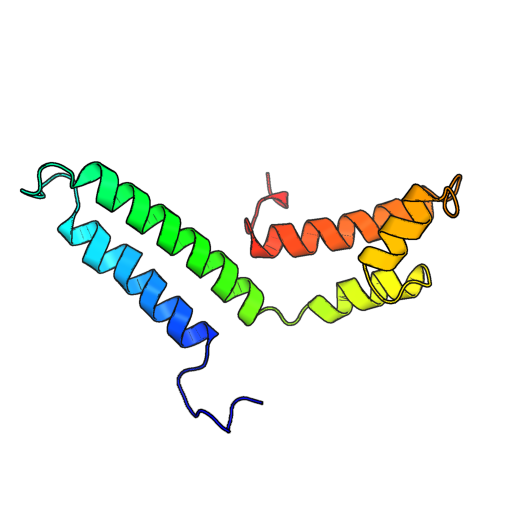635 O O . ARG A 1 87 ? -7.030 8.238 23.961 1.00 98.06 87 ARG A O 1
ATOM 642 N N . ALA A 1 88 ? -8.802 7.061 23.225 1.00 97.94 88 ALA A N 1
ATOM 643 C CA . ALA A 1 88 ? -9.721 7.418 24.300 1.00 97.94 88 ALA A CA 1
ATOM 644 C C . ALA A 1 88 ? -9.542 6.561 25.572 1.00 97.94 88 ALA A C 1
ATOM 646 O O . ALA A 1 88 ? -10.158 6.870 26.589 1.00 97.94 88 ALA A O 1
ATOM 647 N N . GLY A 1 89 ? -8.709 5.510 25.536 1.00 97.69 89 GLY A N 1
ATOM 648 C CA . GLY A 1 89 ? -8.511 4.581 26.658 1.00 97.69 89 GLY A CA 1
ATOM 649 C C . GLY A 1 89 ? -9.653 3.574 26.841 1.00 97.69 89 GLY A C 1
ATOM 650 O O . GLY A 1 89 ? -9.698 2.843 27.825 1.00 97.69 89 GLY A O 1
ATOM 651 N N . GLU A 1 90 ? -10.587 3.486 25.889 1.00 97.69 90 GLU A N 1
ATOM 652 C CA . GLU A 1 90 ? -11.769 2.608 25.972 1.00 97.69 90 GLU A CA 1
ATOM 653 C C . GLU A 1 90 ? -11.414 1.111 25.913 1.00 97.69 90 GLU A C 1
ATOM 655 O O . GLU A 1 90 ? -12.229 0.244 26.235 1.00 97.69 90 GLU A O 1
ATOM 660 N N . LEU A 1 91 ? -10.189 0.801 25.487 1.00 96.94 91 LEU A N 1
ATOM 661 C CA . LEU A 1 91 ? -9.660 -0.554 25.348 1.00 96.94 91 LEU A CA 1
ATOM 662 C C . LEU A 1 91 ? -8.544 -0.862 26.356 1.00 96.94 91 LEU A C 1
ATOM 664 O O . LEU A 1 91 ? -7.863 -1.886 26.235 1.00 96.94 91 LEU A O 1
ATOM 668 N N . ASP A 1 92 ? -8.362 -0.008 27.364 1.00 96.75 92 ASP A N 1
ATOM 669 C CA . ASP A 1 92 ? -7.379 -0.230 28.418 1.00 96.75 92 ASP A CA 1
ATOM 670 C C . ASP A 1 92 ? -7.691 -1.528 29.180 1.00 96.75 92 ASP A C 1
ATOM 672 O O . ASP A 1 92 ? -8.834 -1.836 29.518 1.00 96.75 92 ASP A O 1
ATOM 676 N N . GLY A 1 93 ? -6.659 -2.341 29.413 1.00 96.69 93 GLY A N 1
ATOM 677 C CA . GLY A 1 93 ? -6.802 -3.670 30.018 1.00 96.69 93 GLY A CA 1
ATOM 678 C C . GLY A 1 93 ? -7.270 -4.778 29.062 1.00 96.69 93 GLY A C 1
ATOM 679 O O . GLY A 1 93 ? -7.306 -5.934 29.472 1.00 96.69 93 GLY A O 1
ATOM 680 N N . ARG A 1 94 ? -7.554 -4.474 27.786 1.00 96.81 94 ARG A N 1
ATOM 681 C CA . ARG A 1 94 ? -8.006 -5.449 26.769 1.00 96.81 94 ARG A CA 1
ATOM 682 C C . ARG A 1 94 ? -6.931 -5.796 25.733 1.00 96.81 94 ARG A C 1
ATOM 684 O O . ARG A 1 94 ? -7.236 -6.165 24.601 1.00 96.81 94 ARG A O 1
ATOM 691 N N . ALA A 1 95 ? -5.651 -5.682 26.096 1.00 95.19 95 ALA A N 1
ATOM 692 C CA . ALA A 1 95 ? -4.529 -5.877 25.170 1.00 95.19 95 ALA A CA 1
ATOM 693 C C . ALA A 1 95 ? -4.538 -7.253 24.474 1.00 95.19 95 ALA A C 1
ATOM 695 O O . ALA A 1 95 ? -4.242 -7.330 23.282 1.00 95.19 95 ALA A O 1
ATOM 696 N N . GLU A 1 96 ? -4.929 -8.312 25.188 1.00 97.06 96 GLU A N 1
ATOM 697 C CA . GLU A 1 96 ? -5.035 -9.675 24.643 1.00 97.06 96 GLU A CA 1
ATOM 698 C C . GLU A 1 96 ? -6.090 -9.797 23.532 1.00 97.06 96 GLU A C 1
ATOM 700 O O . GLU A 1 96 ? -5.948 -10.621 22.633 1.00 97.06 96 GLU A O 1
ATOM 705 N N . GLU A 1 97 ? -7.119 -8.946 23.545 1.00 96.19 97 GLU A N 1
ATOM 706 C CA . GLU A 1 97 ? -8.138 -8.888 22.491 1.00 96.19 97 GLU A CA 1
ATOM 707 C C . GLU A 1 97 ? -7.695 -7.983 21.328 1.00 96.19 97 GLU A C 1
ATOM 709 O O . GLU A 1 97 ? -7.930 -8.293 20.160 1.00 96.19 97 GLU A O 1
ATOM 714 N N . VAL A 1 98 ? -7.022 -6.865 21.631 1.00 97.19 98 VAL A N 1
ATOM 715 C CA . VAL A 1 98 ? -6.649 -5.838 20.641 1.00 97.19 98 VAL A CA 1
ATOM 716 C C . VAL A 1 98 ? -5.437 -6.241 19.800 1.00 97.19 98 VAL A C 1
ATOM 718 O O . VAL A 1 98 ? -5.435 -6.060 18.580 1.00 97.19 98 VAL A O 1
ATOM 721 N N . LEU A 1 99 ? -4.391 -6.791 20.424 1.00 97.25 99 LEU A N 1
ATOM 722 C CA . LEU A 1 99 ? -3.135 -7.106 19.738 1.00 97.25 99 LEU A CA 1
ATOM 723 C C . LEU A 1 99 ? -3.301 -8.090 18.567 1.00 97.25 99 LEU A C 1
ATOM 725 O O . LEU A 1 99 ? -2.687 -7.846 17.526 1.00 97.25 99 LEU A O 1
ATOM 729 N N . PRO A 1 100 ? -4.101 -9.170 18.663 1.00 96.50 100 PRO A N 1
ATOM 730 C CA . PRO A 1 100 ? -4.362 -10.044 17.521 1.00 96.50 100 PRO A CA 1
ATOM 731 C C . PRO A 1 100 ? -4.954 -9.304 16.316 1.00 96.50 100 PRO A C 1
ATOM 733 O O . PRO A 1 100 ? -4.499 -9.521 15.195 1.00 96.50 100 PRO A O 1
ATOM 736 N N . VAL A 1 101 ? -5.899 -8.384 16.532 1.00 96.75 101 VAL A N 1
ATOM 737 C CA . VAL A 1 101 ? -6.526 -7.619 15.440 1.00 96.75 101 VAL A CA 1
ATOM 738 C C . VAL A 1 101 ? -5.538 -6.653 14.793 1.00 96.75 101 VAL A C 1
ATOM 740 O O . VAL A 1 101 ? -5.447 -6.597 13.567 1.00 96.75 101 VAL A O 1
ATOM 743 N N . LEU A 1 102 ? -4.731 -5.951 15.594 1.00 96.31 102 LEU A N 1
ATOM 744 C CA . LEU A 1 102 ? -3.670 -5.088 15.065 1.00 96.31 102 LEU A CA 1
ATOM 745 C C . LEU A 1 102 ? -2.628 -5.884 14.268 1.00 96.31 102 LEU A C 1
ATOM 747 O O . LEU A 1 102 ? -2.178 -5.428 13.219 1.00 96.31 102 LEU A O 1
ATOM 751 N N . ARG A 1 103 ? -2.268 -7.092 14.719 1.00 95.31 103 ARG A N 1
ATOM 752 C CA . ARG A 1 103 ? -1.364 -7.981 13.972 1.00 95.31 103 ARG A CA 1
ATOM 753 C C . ARG A 1 103 ? -1.968 -8.409 12.638 1.00 95.31 103 ARG A C 1
ATOM 755 O O . ARG A 1 103 ? -1.243 -8.415 11.649 1.00 95.31 103 ARG A O 1
ATOM 762 N N . THR A 1 104 ? -3.265 -8.718 12.586 1.00 94.88 104 THR A N 1
ATOM 763 C CA . THR A 1 104 ? -3.967 -9.024 11.327 1.00 94.88 104 THR A CA 1
ATOM 764 C C . THR 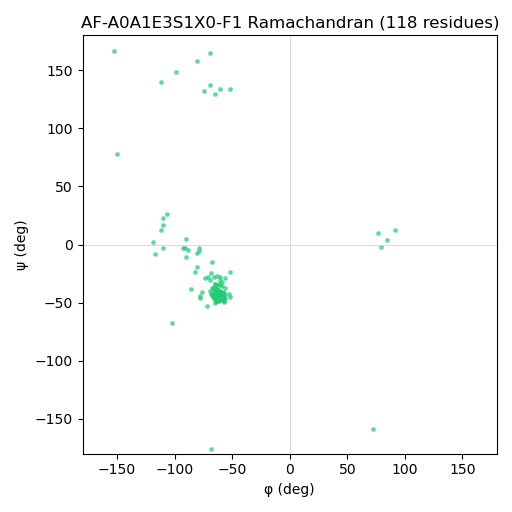A 1 104 ? -3.918 -7.840 10.360 1.00 94.88 104 THR A C 1
ATOM 766 O O . THR A 1 104 ? -3.521 -8.022 9.213 1.00 94.88 104 THR A O 1
ATOM 769 N N . LEU A 1 105 ? -4.226 -6.625 10.830 1.00 94.44 105 LEU A N 1
ATOM 770 C CA . LEU A 1 105 ? -4.129 -5.392 10.035 1.00 94.44 105 LEU A CA 1
ATOM 771 C C . LEU A 1 105 ? -2.721 -5.169 9.472 1.00 94.44 105 LEU A C 1
ATOM 773 O O . LEU A 1 105 ? -2.551 -4.892 8.286 1.00 94.44 105 LEU A O 1
ATOM 777 N N . VAL A 1 106 ? -1.707 -5.274 10.332 1.00 94.19 106 VAL A N 1
ATOM 778 C CA . VAL A 1 106 ? -0.315 -5.030 9.946 1.00 94.19 106 VAL A CA 1
ATOM 779 C C . VAL A 1 106 ? 0.179 -6.100 8.981 1.00 94.19 106 VAL A C 1
ATOM 781 O O . VAL A 1 106 ? 0.792 -5.750 7.978 1.00 94.19 106 VAL A O 1
ATOM 784 N N . ARG A 1 107 ? -0.116 -7.381 9.234 1.00 92.31 107 ARG A N 1
ATOM 785 C CA . ARG A 1 107 ? 0.267 -8.475 8.333 1.00 92.31 107 ARG A CA 1
ATOM 786 C C . ARG A 1 107 ? -0.333 -8.282 6.947 1.00 92.31 107 ARG A C 1
ATOM 788 O O . ARG A 1 107 ? 0.410 -8.295 5.980 1.00 92.31 107 ARG A O 1
ATOM 795 N N . HIS A 1 108 ? -1.621 -7.965 6.872 1.00 93.06 108 HIS A N 1
ATOM 796 C CA . HIS A 1 108 ? -2.286 -7.686 5.605 1.00 93.06 108 HIS A CA 1
ATOM 797 C C . HIS A 1 108 ? -1.606 -6.554 4.809 1.00 93.06 108 HIS A C 1
ATOM 799 O O . HIS A 1 108 ? -1.355 -6.687 3.614 1.00 93.06 108 HIS A O 1
ATOM 805 N N . ARG A 1 109 ? -1.220 -5.453 5.472 1.00 92.94 109 ARG A N 1
ATOM 806 C CA . ARG A 1 109 ? -0.464 -4.372 4.810 1.00 92.94 109 ARG A CA 1
ATOM 807 C C . ARG A 1 109 ? 0.940 -4.800 4.396 1.00 92.94 109 ARG A C 1
ATOM 809 O O . ARG A 1 109 ? 1.421 -4.359 3.356 1.00 92.94 109 ARG A O 1
ATOM 816 N N . LEU A 1 110 ? 1.614 -5.612 5.207 1.00 93.06 110 LEU A N 1
ATOM 817 C CA . LEU A 1 110 ? 2.947 -6.120 4.892 1.00 93.06 110 LEU A CA 1
ATOM 818 C C . LEU A 1 110 ? 2.915 -7.073 3.700 1.00 93.06 110 LEU A C 1
ATOM 820 O O . LEU A 1 110 ? 3.787 -6.966 2.847 1.00 93.06 110 LEU A O 1
ATOM 824 N N . ASP A 1 111 ? 1.895 -7.917 3.578 1.00 91.31 111 ASP A N 1
ATOM 825 C CA . ASP A 1 111 ? 1.738 -8.822 2.438 1.00 91.31 111 ASP A CA 1
ATOM 826 C C . ASP A 1 111 ? 1.615 -8.043 1.115 1.00 91.31 111 ASP A C 1
ATOM 828 O O . ASP A 1 111 ? 2.169 -8.447 0.091 1.00 91.31 111 ASP A O 1
ATOM 832 N N . ALA A 1 112 ? 0.977 -6.867 1.135 1.00 91.62 112 ALA A N 1
ATOM 833 C CA . ALA A 1 112 ? 0.937 -5.962 -0.013 1.00 91.62 112 ALA A CA 1
ATOM 834 C C . ALA A 1 112 ? 2.246 -5.167 -0.199 1.00 91.62 112 ALA A C 1
ATOM 836 O O . ALA A 1 112 ? 2.770 -5.065 -1.312 1.00 91.62 112 ALA A O 1
ATOM 837 N N . ALA A 1 113 ? 2.812 -4.595 0.864 1.00 92.25 113 ALA A N 1
ATOM 838 C CA . ALA A 1 113 ? 3.967 -3.701 0.763 1.00 92.25 113 ALA A CA 1
ATOM 839 C C . ALA A 1 113 ? 5.290 -4.443 0.514 1.00 92.25 113 ALA A C 1
ATOM 841 O O . ALA A 1 113 ? 6.126 -3.990 -0.270 1.00 92.25 113 ALA A O 1
ATOM 842 N N . HIS A 1 114 ?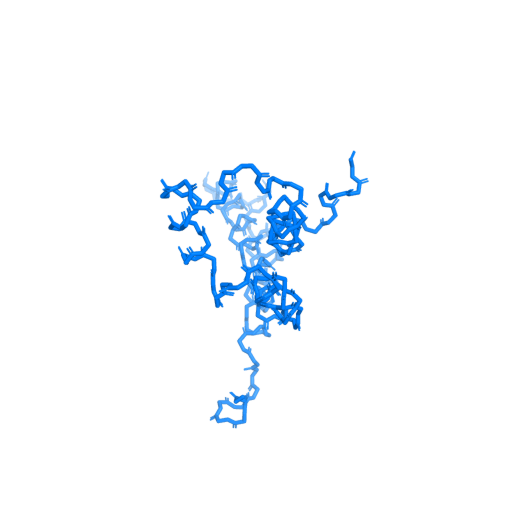 5.479 -5.578 1.180 1.00 88.62 114 HIS A N 1
ATOM 843 C CA . HIS A 1 114 ? 6.707 -6.361 1.199 1.00 88.62 114 HIS A CA 1
ATOM 844 C C . HIS A 1 114 ? 6.393 -7.859 1.396 1.00 88.62 114 HIS A C 1
ATOM 846 O O . HIS A 1 114 ? 6.572 -8.395 2.494 1.00 88.62 114 HIS A O 1
ATOM 852 N N . PRO A 1 115 ? 5.954 -8.552 0.328 1.00 84.81 115 PRO A N 1
ATOM 853 C CA . PRO A 1 115 ? 5.714 -9.991 0.377 1.00 84.81 115 PRO A CA 1
ATOM 854 C C . PRO A 1 115 ? 6.936 -10.749 0.920 1.00 84.81 115 PRO A C 1
ATOM 856 O O . PRO A 1 115 ? 8.061 -10.486 0.492 1.00 84.81 115 PRO A O 1
ATOM 859 N N . GLY A 1 116 ? 6.712 -11.680 1.851 1.00 80.81 116 GLY A N 1
ATOM 860 C CA . GLY A 1 116 ? 7.766 -12.494 2.473 1.00 80.81 116 GLY A CA 1
ATOM 861 C C . GLY A 1 116 ? 8.487 -11.843 3.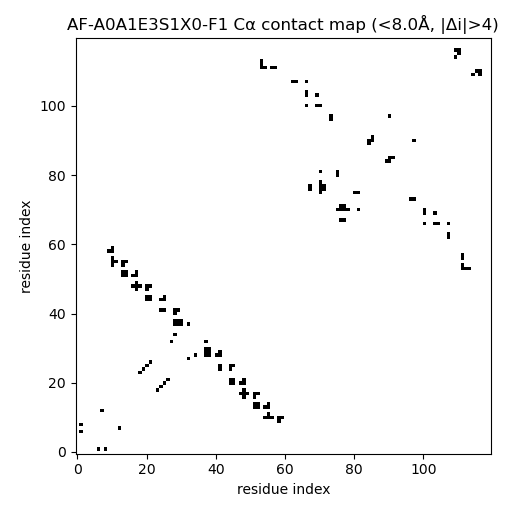659 1.00 80.81 116 GLY A C 1
ATOM 862 O O . GLY A 1 116 ? 9.406 -12.436 4.215 1.00 80.81 116 GLY A O 1
ATOM 863 N N . TYR A 1 117 ? 8.075 -10.648 4.100 1.00 83.94 117 TYR A N 1
ATOM 864 C CA . TYR A 1 117 ? 8.679 -9.993 5.270 1.00 83.94 117 TYR A CA 1
ATOM 865 C C . TYR A 1 117 ? 8.571 -10.824 6.559 1.00 83.94 117 TYR A C 1
ATOM 867 O O . TYR A 1 117 ? 9.454 -10.761 7.406 1.00 83.94 117 TYR A O 1
ATOM 875 N N . ALA A 1 118 ? 7.496 -11.599 6.714 1.00 76.56 118 ALA A N 1
ATOM 876 C CA . ALA A 1 118 ? 7.289 -12.456 7.880 1.00 76.56 118 ALA A CA 1
ATOM 877 C C . ALA A 1 118 ? 8.088 -13.776 7.835 1.00 76.56 118 ALA A C 1
ATOM 879 O O . ALA A 1 118 ? 8.057 -14.520 8.815 1.00 76.56 118 ALA A O 1
ATOM 880 N N . ASP A 1 119 ? 8.778 -14.067 6.725 1.00 80.56 119 ASP A N 1
ATOM 881 C CA . ASP A 1 119 ? 9.529 -15.313 6.517 1.00 80.56 119 ASP A CA 1
ATOM 882 C C . ASP A 1 119 ? 11.005 -15.213 6.965 1.00 80.56 119 ASP A C 1
ATOM 884 O O . ASP A 1 119 ? 11.740 -16.200 6.871 1.00 80.56 119 ASP A O 1
ATOM 888 N N . GLY A 1 120 ? 11.450 -14.033 7.423 1.00 54.91 120 GLY A N 1
ATOM 889 C CA . GLY A 1 120 ? 12.809 -13.752 7.917 1.00 54.91 120 GLY A CA 1
ATOM 890 C C . GLY A 1 120 ? 12.859 -13.449 9.408 1.00 54.91 120 GLY A C 1
ATOM 891 O O . GLY A 1 120 ? 13.926 -13.723 10.002 1.00 54.91 120 GLY A O 1
#

Sequence (120 aa):
MNWLYGRPTAAELVAAVAGFLENDVRGATGPDSALPDAAQLNFHARVAANVLRIVERELLDTSAGEVTAALAGLGYQDEPQLAAAIRAGELDGRAEEVLPVLRTLVRHRLDAAHPGYADG

Organism: NCBI:txid152142

Solvent-accessible surface area (backbone atoms only — not comparable to full-atom values): 6760 Å² total; per-residue (Å²): 141,59,79,89,76,45,80,72,48,73,40,54,50,36,48,51,53,24,50,43,26,62,47,55,52,29,58,64,18,34,95,86,35,89,52,94,60,18,65,61,53,25,50,50,29,50,51,51,21,54,53,33,52,25,52,27,40,58,67,66,56,78,61,66,63,59,46,46,50,44,36,44,74,77,73,24,89,46,66,72,57,47,54,48,38,54,76,70,52,77,51,68,94,39,56,86,68,47,51,60,41,54,49,49,50,51,48,58,50,37,56,37,72,43,67,67,65,90,80,115